Protein AF-A0A831T3V9-F1 (afdb_monomer)

Structure (mmCIF, N/CA/C/O backbone):
data_AF-A0A831T3V9-F1
#
_entry.id   AF-A0A831T3V9-F1
#
loop_
_atom_site.group_PDB
_atom_site.id
_atom_site.type_symbol
_atom_site.label_atom_id
_atom_site.label_alt_id
_atom_site.label_comp_id
_atom_site.label_asym_id
_atom_site.label_entity_id
_atom_site.label_seq_id
_atom_site.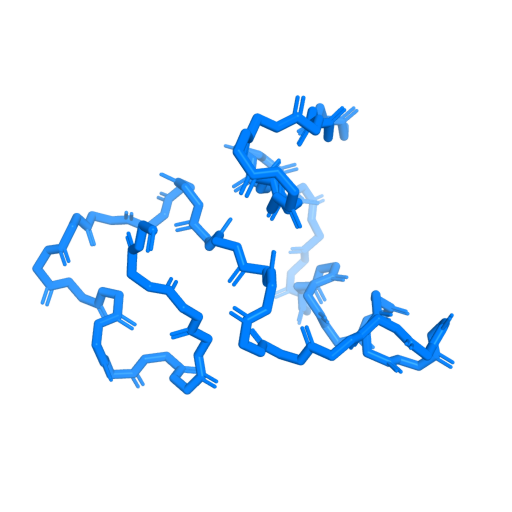pdbx_PDB_ins_code
_atom_site.Cartn_x
_atom_site.Cartn_y
_atom_site.Cartn_z
_atom_site.occupancy
_atom_site.B_iso_or_equiv
_atom_site.auth_seq_id
_atom_site.auth_comp_id
_atom_site.auth_asym_id
_atom_site.auth_atom_id
_atom_site.pdbx_PDB_model_num
ATOM 1 N N . MET A 1 1 ? 11.090 -4.647 4.259 1.00 56.34 1 MET A N 1
ATOM 2 C CA . MET A 1 1 ? 9.829 -4.993 3.576 1.00 56.34 1 MET A CA 1
ATOM 3 C C . MET A 1 1 ? 8.955 -5.828 4.506 1.00 56.34 1 MET A C 1
ATOM 5 O O . MET A 1 1 ? 9.291 -6.974 4.775 1.0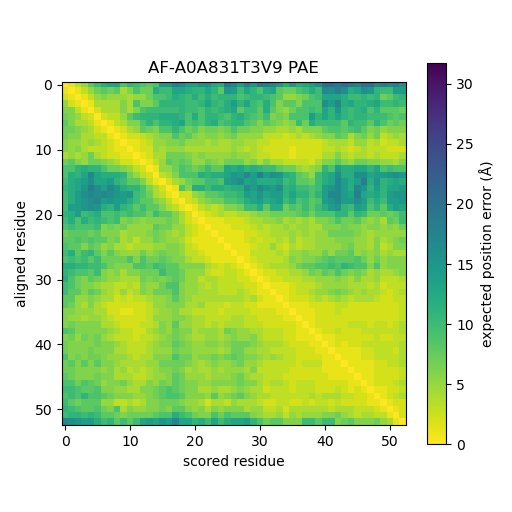0 56.34 1 MET A O 1
ATOM 9 N N . LYS A 1 2 ? 7.882 -5.247 5.058 1.00 58.56 2 LYS A N 1
ATOM 10 C CA . LYS A 1 2 ? 6.843 -5.996 5.784 1.00 58.56 2 LYS A CA 1
ATOM 11 C C . LYS A 1 2 ? 5.567 -5.918 4.955 1.00 58.56 2 LYS A C 1
ATOM 13 O O . LYS A 1 2 ? 4.990 -4.840 4.845 1.00 58.56 2 LYS A O 1
ATOM 18 N N . VAL A 1 3 ? 5.199 -7.043 4.353 1.00 64.50 3 VAL A N 1
ATOM 19 C CA . VAL A 1 3 ? 3.972 -7.223 3.575 1.00 64.50 3 VAL A CA 1
ATOM 20 C C . VAL A 1 3 ? 3.126 -8.248 4.312 1.00 64.50 3 VAL A C 1
ATOM 22 O O . VAL A 1 3 ? 3.627 -9.314 4.665 1.00 64.50 3 VAL A O 1
ATOM 25 N N . TYR A 1 4 ? 1.871 -7.914 4.576 1.00 67.88 4 TYR A N 1
ATOM 26 C CA . TYR A 1 4 ? 0.911 -8.810 5.211 1.00 67.88 4 TYR A CA 1
ATOM 27 C C . TYR A 1 4 ? -0.356 -8.874 4.372 1.00 67.88 4 TYR A C 1
ATOM 29 O O . TYR A 1 4 ? -0.718 -7.903 3.704 1.00 67.88 4 TYR A O 1
ATOM 37 N N . ASN A 1 5 ? -0.985 -10.047 4.399 1.00 68.00 5 ASN A N 1
ATOM 38 C CA . ASN A 1 5 ? -2.290 -10.272 3.811 1.00 68.00 5 ASN A CA 1
ATOM 39 C C . ASN A 1 5 ? -3.332 -10.143 4.927 1.00 68.00 5 ASN A C 1
ATOM 41 O O . ASN A 1 5 ? -3.393 -10.991 5.816 1.00 68.00 5 ASN A O 1
ATOM 45 N N . GLU A 1 6 ? -4.100 -9.059 4.905 1.00 71.69 6 GLU A N 1
ATOM 46 C CA . GLU A 1 6 ? -5.246 -8.849 5.788 1.00 71.69 6 GLU A CA 1
ATOM 47 C C . GLU A 1 6 ? -6.444 -8.470 4.917 1.00 71.69 6 GLU A C 1
ATOM 49 O O . GLU A 1 6 ? -6.337 -7.567 4.087 1.00 71.69 6 GLU A O 1
ATOM 54 N N . ASN A 1 7 ? -7.575 -9.162 5.085 1.00 74.75 7 ASN A N 1
ATOM 55 C CA . ASN A 1 7 ? -8.790 -8.958 4.283 1.00 74.75 7 ASN A CA 1
ATOM 56 C C . ASN A 1 7 ? -8.566 -9.070 2.761 1.00 74.75 7 ASN A C 1
ATOM 58 O O . ASN A 1 7 ? -9.153 -8.307 1.994 1.00 74.75 7 ASN A O 1
ATOM 62 N N . ASP A 1 8 ? -7.712 -10.006 2.329 1.00 77.88 8 ASP A N 1
ATOM 63 C CA . ASP A 1 8 ? -7.335 -10.216 0.920 1.00 77.88 8 ASP A CA 1
ATOM 64 C C . ASP A 1 8 ? -6.554 -9.040 0.293 1.00 77.88 8 ASP A C 1
ATOM 66 O O . ASP A 1 8 ? -6.441 -8.905 -0.930 1.00 77.88 8 ASP A O 1
ATOM 70 N N . LYS A 1 9 ? -5.995 -8.169 1.145 1.00 79.06 9 LYS A N 1
ATOM 71 C CA . LYS A 1 9 ? -5.243 -6.978 0.750 1.00 79.06 9 LYS A CA 1
ATOM 72 C C . LYS A 1 9 ? -3.802 -7.054 1.215 1.00 79.06 9 LYS A C 1
ATOM 74 O O . LYS A 1 9 ? -3.485 -7.540 2.297 1.00 79.06 9 LYS A O 1
ATOM 79 N N . ILE A 1 10 ? -2.934 -6.527 0.369 1.00 83.31 10 ILE A N 1
ATOM 80 C CA . ILE A 1 10 ? -1.493 -6.427 0.525 1.00 83.31 10 ILE A CA 1
ATOM 81 C C . ILE A 1 10 ? -1.187 -5.076 1.154 1.00 83.31 10 ILE A C 1
ATOM 83 O O . ILE A 1 10 ? -1.309 -4.035 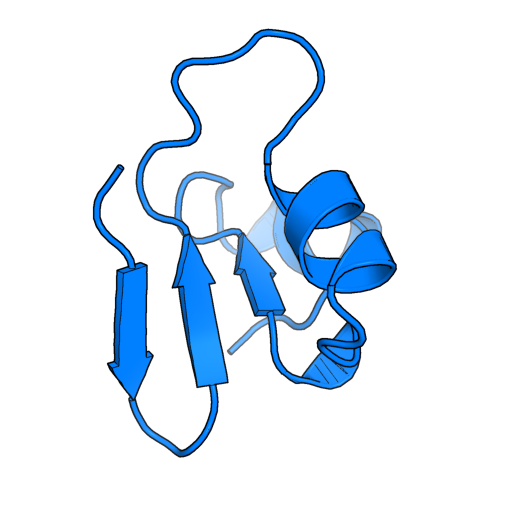0.511 1.00 83.31 10 ILE A O 1
ATOM 87 N N . TRP A 1 11 ? -0.750 -5.077 2.404 1.00 83.00 11 TRP A N 1
ATOM 88 C CA . TRP A 1 11 ? -0.405 -3.840 3.093 1.00 83.00 11 TRP A CA 1
ATOM 89 C C . TRP A 1 11 ? 1.099 -3.597 3.076 1.00 83.00 11 TRP A C 1
ATOM 91 O O . TRP A 1 11 ? 1.887 -4.405 3.570 1.00 83.00 11 TRP A O 1
ATOM 101 N N . VAL A 1 12 ? 1.498 -2.447 2.543 1.00 81.56 12 VAL A N 1
ATOM 102 C CA . VAL A 1 12 ? 2.894 -2.013 2.464 1.00 81.56 12 VAL A CA 1
ATOM 103 C C . VAL A 1 12 ? 3.143 -0.986 3.566 1.00 81.56 12 VAL A C 1
ATOM 105 O O . VAL A 1 12 ? 2.723 0.162 3.455 1.00 81.56 12 VAL A O 1
ATOM 108 N N . GLN A 1 13 ? 3.802 -1.391 4.655 1.00 72.25 13 GLN A N 1
ATOM 109 C CA . GLN A 1 13 ? 4.079 -0.509 5.808 1.00 72.25 13 GLN A CA 1
ATOM 110 C C . GLN A 1 13 ? 5.439 0.189 5.772 1.00 72.25 13 GLN A C 1
ATOM 112 O O . GLN A 1 13 ? 5.638 1.180 6.467 1.00 72.25 13 GLN A O 1
ATOM 117 N N . GLN A 1 14 ? 6.383 -0.316 4.985 1.00 67.12 14 GLN A N 1
ATOM 118 C CA . GLN A 1 14 ? 7.682 0.316 4.807 1.00 67.12 14 GLN A CA 1
ATOM 119 C C . GLN A 1 14 ? 8.236 -0.103 3.457 1.00 67.12 14 GLN A C 1
ATOM 121 O O . GLN A 1 14 ? 8.466 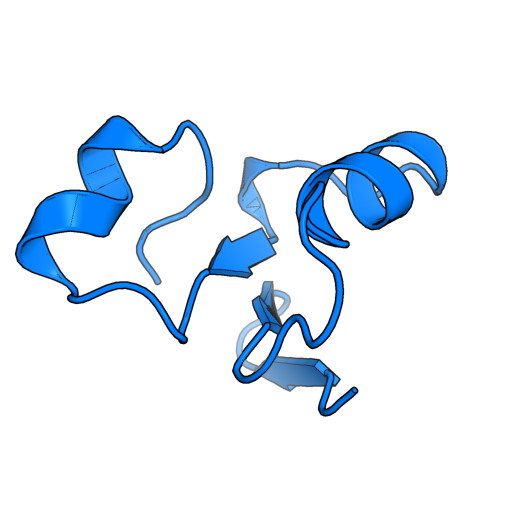-1.290 3.211 1.00 67.12 14 GLN A O 1
ATOM 126 N N . ASP A 1 15 ? 8.414 0.898 2.615 1.00 63.12 15 ASP A N 1
ATOM 127 C CA . ASP A 1 15 ? 8.816 0.767 1.227 1.00 63.12 15 ASP A CA 1
ATOM 128 C C . ASP A 1 15 ? 10.347 0.739 1.081 1.00 63.12 15 ASP A C 1
ATOM 130 O O . ASP A 1 15 ? 10.878 -0.121 0.395 1.00 63.12 15 ASP A O 1
ATOM 134 N N . GLY A 1 16 ? 11.089 1.535 1.860 1.00 60.66 16 GLY A N 1
ATOM 135 C CA . GLY A 1 16 ? 12.555 1.428 1.962 1.00 60.66 16 GLY A CA 1
ATOM 136 C C . GLY A 1 16 ? 13.332 1.694 0.663 1.00 60.66 16 GLY A C 1
ATOM 137 O O . GLY A 1 16 ? 14.553 1.570 0.676 1.00 60.66 16 GLY A O 1
ATOM 138 N N . ILE A 1 17 ? 12.641 2.060 -0.415 1.00 62.50 17 ILE A N 1
ATOM 139 C CA . ILE A 1 17 ? 13.153 2.352 -1.753 1.00 62.50 17 ILE A CA 1
ATOM 140 C C . ILE A 1 17 ? 12.589 3.723 -2.149 1.00 62.50 17 ILE A C 1
ATOM 142 O O . ILE A 1 17 ? 11.466 4.046 -1.781 1.00 62.50 17 ILE A O 1
ATOM 146 N N . GLU A 1 18 ? 13.360 4.558 -2.848 1.00 60.00 18 GLU A N 1
ATOM 147 C CA . GLU A 1 18 ? 12.886 5.887 -3.279 1.00 60.00 18 GLU A CA 1
ATOM 148 C C . GLU A 1 18 ? 11.718 5.811 -4.279 1.00 60.00 18 GLU A C 1
ATOM 150 O O . GLU A 1 18 ? 10.810 6.640 -4.217 1.00 60.00 18 GLU A O 1
ATOM 155 N N . ASP A 1 19 ? 11.718 4.806 -5.161 1.00 60.84 19 ASP A N 1
ATOM 156 C CA . ASP A 1 19 ? 10.737 4.649 -6.244 1.00 60.84 19 ASP A CA 1
ATOM 157 C C . ASP A 1 19 ? 9.409 3.980 -5.841 1.00 60.84 19 ASP A C 1
ATOM 159 O O . ASP A 1 19 ? 8.424 4.098 -6.570 1.00 60.84 19 ASP A O 1
ATOM 163 N N . GLY A 1 20 ? 9.318 3.314 -4.685 1.00 67.06 20 GLY A N 1
ATOM 164 C CA . GLY A 1 20 ? 8.081 2.646 -4.271 1.00 67.06 20 GLY A CA 1
ATOM 165 C C . GLY A 1 20 ? 7.907 1.205 -4.772 1.00 67.06 20 GLY A C 1
ATOM 166 O O . GLY A 1 20 ? 7.592 0.968 -5.934 1.00 67.06 20 GLY A O 1
ATOM 167 N N . ILE A 1 21 ? 7.905 0.221 -3.867 1.00 73.88 21 ILE A N 1
ATOM 168 C CA . ILE A 1 21 ? 7.608 -1.199 -4.148 1.00 73.88 21 ILE A CA 1
ATOM 169 C C . ILE A 1 21 ? 6.178 -1.444 -4.657 1.00 73.88 21 ILE A C 1
ATOM 171 O O . ILE A 1 21 ? 5.833 -2.532 -5.120 1.00 73.88 21 ILE A O 1
ATOM 175 N N . ALA A 1 22 ? 5.317 -0.432 -4.566 1.00 72.44 22 ALA A N 1
ATOM 176 C CA . ALA A 1 22 ? 3.947 -0.490 -5.044 1.00 72.44 22 ALA A CA 1
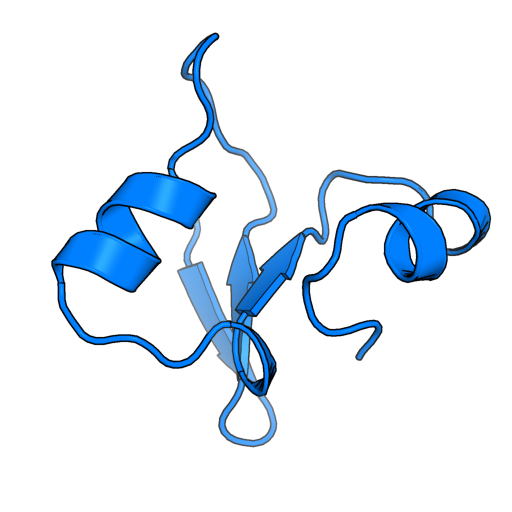ATOM 177 C C . ALA A 1 22 ? 3.874 -0.781 -6.552 1.00 72.44 22 ALA A C 1
ATOM 179 O O . ALA A 1 22 ? 3.039 -1.577 -6.975 1.00 72.44 22 ALA A O 1
ATOM 180 N N . GLU A 1 23 ? 4.769 -0.195 -7.350 1.00 74.62 23 GLU A N 1
ATOM 181 C CA . GLU A 1 23 ? 4.823 -0.443 -8.795 1.00 74.62 23 GLU A CA 1
ATOM 182 C C . GLU A 1 23 ? 5.420 -1.820 -9.119 1.00 74.62 23 GLU A C 1
ATOM 184 O O . GLU A 1 23 ? 4.962 -2.489 -10.043 1.00 74.62 23 GLU A O 1
ATOM 189 N N . GLU A 1 24 ? 6.358 -2.315 -8.309 1.00 76.94 24 GLU A N 1
ATOM 190 C CA . GLU A 1 24 ? 6.883 -3.684 -8.420 1.00 76.94 24 GLU A CA 1
ATOM 191 C C . GLU A 1 24 ? 5.813 -4.741 -8.126 1.00 76.94 24 GLU A C 1
ATOM 193 O O . GLU A 1 24 ? 5.709 -5.739 -8.838 1.00 76.94 24 GLU A O 1
ATOM 198 N N . LEU A 1 25 ? 4.958 -4.503 -7.127 1.00 77.12 25 LEU A N 1
ATOM 199 C CA . LEU A 1 25 ? 3.803 -5.360 -6.856 1.00 77.12 25 LEU A CA 1
ATOM 200 C C . LEU A 1 25 ? 2.839 -5.375 -8.048 1.00 77.12 25 LEU A C 1
ATOM 202 O O . LEU A 1 25 ? 2.361 -6.438 -8.444 1.00 77.12 25 LEU A O 1
ATOM 206 N N . VAL A 1 26 ? 2.600 -4.218 -8.668 1.00 78.19 26 VAL A N 1
ATOM 207 C CA . VAL A 1 26 ? 1.784 -4.121 -9.888 1.00 78.19 26 VAL A CA 1
ATOM 208 C C . VAL A 1 26 ? 2.434 -4.875 -11.051 1.00 78.19 26 VAL A C 1
ATOM 210 O O . VAL A 1 26 ? 1.751 -5.636 -11.739 1.00 78.19 26 VAL A O 1
ATOM 213 N N . ALA A 1 27 ? 3.749 -4.741 -11.240 1.00 79.19 27 ALA A N 1
ATOM 214 C CA . ALA A 1 27 ? 4.511 -5.487 -12.243 1.00 79.19 27 ALA A CA 1
ATOM 215 C C . ALA A 1 27 ? 4.472 -7.007 -11.993 1.00 79.19 27 ALA A C 1
ATOM 217 O O . ALA A 1 27 ? 4.394 -7.795 -12.937 1.00 79.19 27 ALA A O 1
ATOM 218 N N . ALA A 1 28 ? 4.415 -7.423 -10.726 1.00 79.06 28 ALA A N 1
ATOM 219 C CA . ALA A 1 28 ? 4.202 -8.804 -10.297 1.00 79.06 28 ALA A CA 1
ATOM 220 C C . ALA A 1 28 ? 2.736 -9.276 -10.420 1.00 79.06 28 ALA A C 1
ATOM 222 O O . ALA A 1 28 ? 2.391 -10.353 -9.931 1.00 79.06 28 ALA A O 1
ATOM 223 N N . ARG A 1 29 ? 1.881 -8.512 -11.119 1.00 81.56 29 ARG A N 1
ATOM 224 C CA . ARG A 1 29 ? 0.449 -8.768 -11.362 1.00 81.56 29 ARG A CA 1
ATOM 225 C C . ARG A 1 29 ? -0.457 -8.625 -10.138 1.00 81.56 29 ARG A C 1
ATOM 227 O O . ARG A 1 29 ? -1.588 -9.109 -10.173 1.00 81.56 29 ARG A O 1
ATOM 234 N N . ALA A 1 30 ? -0.022 -7.940 -9.082 1.00 81.00 30 ALA A N 1
ATOM 235 C CA . ALA A 1 30 ? -0.930 -7.578 -8.003 1.00 81.00 30 ALA A CA 1
ATOM 236 C C . ALA A 1 30 ? -1.842 -6.417 -8.452 1.00 81.00 30 ALA A C 1
ATOM 238 O O . ALA A 1 30 ? -1.355 -5.371 -8.892 1.00 81.00 30 ALA A O 1
ATOM 239 N N . PRO A 1 31 ? -3.172 -6.557 -8.355 1.00 81.62 31 PRO A N 1
ATOM 240 C CA . PRO A 1 31 ? -4.077 -5.471 -8.696 1.00 81.62 31 PRO A CA 1
ATOM 241 C C . PRO A 1 31 ? -3.908 -4.311 -7.707 1.00 81.62 31 PRO A C 1
ATOM 243 O O . PRO A 1 31 ? -3.957 -4.506 -6.494 1.00 81.62 31 PRO A O 1
ATOM 246 N N . ARG A 1 32 ? -3.784 -3.078 -8.221 1.00 81.38 32 ARG A N 1
ATOM 247 C CA . ARG A 1 32 ? -3.646 -1.846 -7.409 1.00 81.38 32 ARG A CA 1
ATOM 248 C C . ARG A 1 32 ? -4.731 -1.703 -6.340 1.00 81.38 32 ARG A C 1
ATOM 250 O O . ARG A 1 32 ? -4.465 -1.209 -5.250 1.00 81.38 32 ARG A O 1
ATOM 257 N N . ASN A 1 33 ? -5.937 -2.195 -6.631 1.00 83.12 33 ASN A N 1
ATOM 258 C CA . ASN A 1 33 ? -7.078 -2.147 -5.719 1.00 83.12 33 ASN A CA 1
ATOM 259 C C . ASN A 1 33 ? -6.973 -3.113 -4.519 1.00 83.12 33 ASN A C 1
ATOM 261 O O . ASN A 1 33 ? -7.824 -3.091 -3.635 1.00 83.12 33 ASN A O 1
ATOM 265 N N . HIS A 1 34 ? -5.951 -3.970 -4.485 1.00 84.50 34 HIS A N 1
ATOM 266 C CA . HIS A 1 34 ? -5.649 -4.842 -3.349 1.00 84.50 34 HIS A CA 1
ATOM 267 C C . HIS A 1 34 ? -4.401 -4.386 -2.588 1.00 84.50 34 HIS A C 1
ATOM 269 O O . HIS A 1 34 ? -4.070 -4.987 -1.577 1.00 84.50 34 HIS A O 1
ATOM 275 N N . ILE A 1 35 ? -3.700 -3.340 -3.034 1.00 85.50 35 ILE A N 1
ATOM 276 C CA . ILE A 1 35 ? -2.486 -2.848 -2.379 1.00 85.50 35 ILE A CA 1
ATOM 277 C C . ILE A 1 35 ? -2.828 -1.608 -1.551 1.00 85.50 35 ILE A C 1
ATOM 279 O O . ILE A 1 35 ? -3.291 -0.613 -2.102 1.00 85.50 35 ILE A O 1
ATOM 283 N N . VAL A 1 36 ? -2.574 -1.651 -0.244 1.00 85.88 36 VAL A N 1
ATOM 284 C CA . VAL A 1 36 ? -2.716 -0.510 0.671 1.00 85.88 36 VAL A CA 1
ATOM 285 C C . VAL A 1 36 ? -1.330 0.050 0.992 1.00 85.88 36 VAL A C 1
ATOM 287 O O . VAL A 1 36 ? -0.492 -0.636 1.584 1.00 85.88 36 VAL A O 1
ATOM 290 N N . LEU A 1 37 ? -1.087 1.323 0.665 1.00 85.81 37 LEU A N 1
ATOM 291 C CA . LEU A 1 37 ? 0.138 2.037 1.053 1.00 85.81 37 LEU A CA 1
ATOM 292 C C . LEU A 1 37 ? 0.037 2.517 2.504 1.00 85.81 37 LEU A C 1
ATOM 294 O O . LEU A 1 37 ? -0.228 3.683 2.796 1.00 85.81 37 LEU A O 1
ATOM 298 N N . ALA A 1 38 ? 0.229 1.590 3.435 1.00 82.88 38 ALA A N 1
ATOM 299 C CA . ALA A 1 38 ? 0.025 1.805 4.861 1.00 82.88 38 ALA A CA 1
ATOM 300 C C . ALA A 1 38 ? 0.993 2.832 5.475 1.00 82.88 38 ALA A C 1
ATOM 302 O O . ALA A 1 38 ? 0.625 3.503 6.439 1.00 82.88 38 ALA A O 1
ATOM 303 N N . PHE A 1 39 ? 2.186 2.999 4.891 1.00 82.06 39 PHE A N 1
ATOM 304 C CA . PHE A 1 39 ? 3.167 4.017 5.293 1.00 82.06 39 PHE A CA 1
ATOM 305 C C . PHE A 1 39 ? 2.723 5.456 4.991 1.00 82.06 39 PHE A C 1
ATOM 307 O O . PHE A 1 39 ? 3.269 6.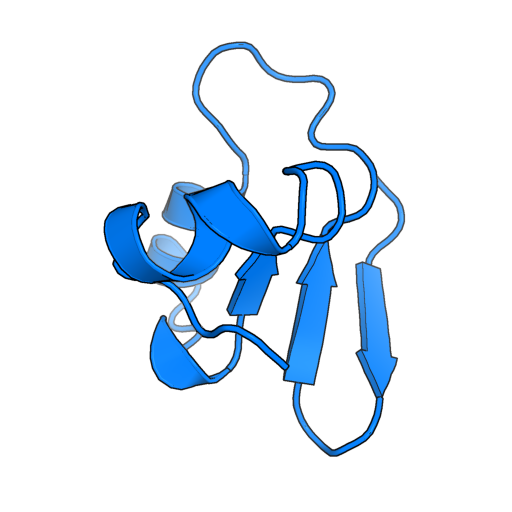405 5.552 1.00 82.06 39 PHE A O 1
ATOM 314 N N . LYS A 1 40 ? 1.749 5.636 4.092 1.00 82.88 40 LYS A N 1
ATOM 315 C CA . LYS A 1 40 ? 1.157 6.939 3.809 1.00 82.88 40 LYS A CA 1
ATOM 316 C C . LYS A 1 40 ? 0.030 7.230 4.819 1.00 82.88 40 LYS A C 1
ATOM 318 O O . LYS A 1 40 ? -0.763 6.323 5.115 1.00 82.88 40 LYS A O 1
ATOM 323 N N . PRO A 1 41 ? -0.089 8.478 5.315 1.00 83.31 41 PRO A N 1
ATOM 324 C CA . PRO A 1 41 ? -1.217 8.902 6.143 1.00 83.31 41 PRO A CA 1
ATOM 325 C C . PRO A 1 41 ? -2.571 8.560 5.493 1.00 83.31 41 PRO A C 1
ATOM 327 O O . PRO A 1 41 ? -2.693 8.684 4.273 1.00 83.31 41 PRO A O 1
ATOM 330 N N . PRO A 1 42 ? -3.604 8.156 6.257 1.00 85.25 42 PRO A N 1
ATOM 331 C CA . PRO A 1 42 ? -4.903 7.757 5.700 1.00 85.25 42 PRO A CA 1
ATOM 332 C C . PRO A 1 42 ? -5.532 8.804 4.773 1.00 85.25 42 PRO A C 1
ATOM 334 O O . PRO A 1 42 ? -6.100 8.464 3.742 1.00 85.25 42 PRO A O 1
ATOM 337 N N . GLU A 1 43 ? -5.359 10.075 5.115 1.00 86.69 43 GLU A N 1
ATOM 338 C CA . GLU A 1 43 ? -5.839 11.246 4.378 1.00 86.69 43 GLU A CA 1
ATOM 339 C C . GLU A 1 43 ? -5.215 11.411 2.985 1.00 86.69 43 GLU A C 1
ATOM 341 O O . GLU A 1 43 ? -5.866 11.957 2.100 1.00 86.69 43 GLU A O 1
ATOM 346 N N . VAL A 1 44 ? -4.002 10.895 2.744 1.00 84.06 44 VAL A N 1
ATOM 347 C CA . VAL A 1 44 ? -3.366 10.986 1.418 1.00 84.06 44 VAL A CA 1
ATOM 348 C C . VAL A 1 44 ? -3.605 9.754 0.541 1.00 84.06 44 VAL A C 1
ATOM 350 O O . VAL A 1 44 ? -3.458 9.837 -0.676 1.00 84.06 44 VAL A O 1
ATOM 353 N N . ARG A 1 45 ? -3.990 8.611 1.130 1.00 84.38 45 ARG A N 1
ATOM 354 C CA . ARG A 1 45 ? -4.176 7.333 0.413 1.00 84.38 45 ARG A CA 1
ATOM 355 C C . ARG A 1 45 ? -5.138 7.424 -0.783 1.00 84.38 45 ARG A C 1
ATOM 357 O O . ARG A 1 45 ? -4.764 6.894 -1.831 1.00 84.38 45 ARG A O 1
ATOM 364 N N . PRO A 1 46 ? -6.286 8.134 -0.711 1.00 85.25 46 PRO A N 1
ATOM 365 C CA . PRO A 1 46 ? -7.196 8.278 -1.852 1.00 85.25 46 PRO A CA 1
ATOM 366 C C . PRO A 1 46 ? -6.546 8.906 -3.092 1.00 85.25 46 PRO A C 1
ATOM 368 O O . PRO A 1 46 ? -6.977 8.643 -4.210 1.00 85.25 46 PRO A O 1
ATOM 371 N N . TYR A 1 47 ? -5.493 9.709 -2.914 1.00 84.19 47 TYR A N 1
ATOM 372 C CA . TYR A 1 47 ? -4.806 10.408 -4.004 1.00 84.19 47 TYR A CA 1
ATOM 373 C C . TYR A 1 47 ? -3.646 9.607 -4.607 1.00 8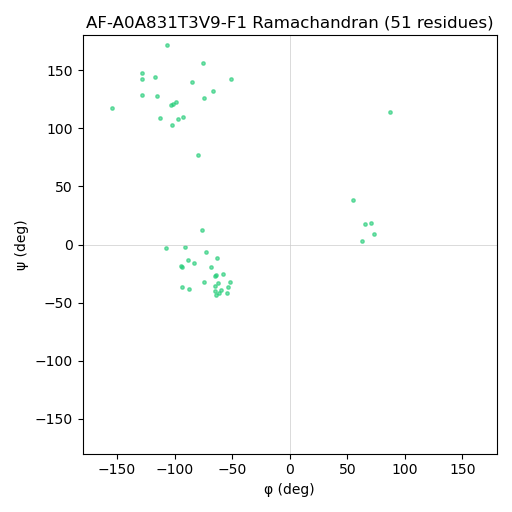4.19 47 TYR A C 1
ATOM 375 O O . TYR A 1 47 ? -3.003 10.069 -5.544 1.00 84.19 47 TYR A O 1
ATOM 383 N N . THR A 1 48 ? -3.355 8.416 -4.079 1.00 79.56 48 THR A N 1
ATOM 384 C CA . THR A 1 48 ? -2.223 7.594 -4.539 1.00 79.56 48 THR A CA 1
ATOM 385 C C . THR A 1 48 ? -2.578 6.665 -5.700 1.00 79.56 48 THR A C 1
ATOM 387 O O . THR A 1 48 ? -1.684 6.101 -6.321 1.00 79.56 48 THR A O 1
ATOM 390 N N . GLY A 1 49 ? -3.870 6.480 -5.998 1.00 80.12 49 GLY A N 1
ATOM 391 C CA . GLY A 1 49 ? -4.330 5.517 -7.008 1.00 80.12 49 GLY A CA 1
ATOM 392 C C . GLY A 1 49 ? -4.231 4.046 -6.573 1.00 80.12 49 GLY A C 1
ATOM 393 O O . GLY A 1 49 ? -4.446 3.152 -7.393 1.00 80.12 49 GLY A O 1
ATOM 394 N N . PHE A 1 50 ? -3.922 3.802 -5.298 1.00 84.19 50 PHE A N 1
ATOM 395 C CA . PHE A 1 50 ? -3.970 2.504 -4.624 1.00 84.19 50 PHE A CA 1
ATOM 396 C C . PHE A 1 50 ? -5.169 2.446 -3.667 1.00 84.19 50 PHE A C 1
ATOM 398 O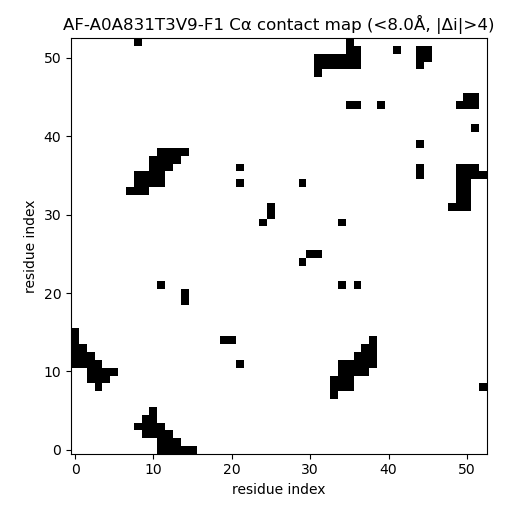 O . PHE A 1 50 ? -5.855 3.450 -3.456 1.00 84.19 50 PHE A O 1
ATOM 405 N N . THR A 1 51 ? -5.453 1.275 -3.094 1.00 83.62 51 THR A N 1
ATOM 406 C CA . THR A 1 51 ? -6.599 1.135 -2.188 1.00 83.62 51 THR A CA 1
ATOM 407 C C . THR A 1 51 ? -6.338 1.757 -0.811 1.00 83.62 51 THR A C 1
ATOM 409 O O . THR A 1 51 ? -5.199 1.951 -0.379 1.00 83.62 51 THR A O 1
ATOM 412 N N . ILE A 1 52 ? -7.422 2.119 -0.128 1.00 79.50 52 ILE A N 1
ATOM 413 C CA . ILE A 1 52 ? -7.409 2.962 1.076 1.00 79.50 52 ILE A CA 1
ATOM 414 C C . ILE A 1 52 ? -7.371 2.092 2.347 1.00 79.50 52 ILE A C 1
ATOM 416 O O . ILE A 1 52 ? -6.701 2.451 3.325 1.00 79.50 52 ILE A O 1
ATOM 420 N N . ALA A 1 53 ? -8.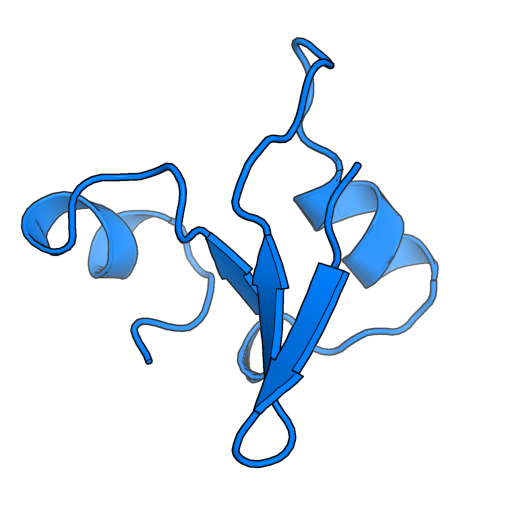075 0.956 2.297 1.00 70.69 53 ALA A N 1
ATOM 421 C CA . ALA A 1 53 ? -8.177 -0.121 3.282 1.00 70.69 53 ALA A CA 1
ATOM 422 C C . ALA A 1 53 ? -9.019 -1.247 2.689 1.00 70.69 53 ALA A C 1
ATOM 424 O O . ALA A 1 53 ? -9.768 -0.991 1.714 1.00 70.69 53 ALA A O 1
#

Radius of gyration: 9.96 Å; Cα contacts (8 Å, |Δi|>4): 76; chains: 1; bounding box: 22×22×18 Å

pLDDT: mean 76.61, std 8.44, range [56.34, 86.69]

Sequence (53 aa):
MKVYNENDKIWVQQDGIEDGIAEELVAARAPRNHIVLAFKPPEVRPYTGFTIA

Solvent-accessible surface area (backbone atoms only — not comparable to full-atom values): 3243 Å² total; per-residue (Å²): 124,56,74,48,80,56,96,88,22,44,36,40,56,48,63,96,48,95,84,43,55,66,59,54,41,41,74,73,68,44,58,50,78,36,33,23,57,60,65,47,59,78,89,55,26,76,79,68,77,38,26,75,120

Foldseek 3Di:
DDWDQDPNATEDQDQPDPVGCLVVCVVVVNDQARYDDNVDDLVCRVVPSHHSD

Nearest PDB structures (foldseek):
  2nwv-assembly1_A-2  TM=9.179E-01  e=1.341E-05  Trichormus variabilis
  2nvm-assembly1_B  TM=9.077E-01  e=7.950E-05  Trichormus variabilis ATCC 29413
  3d7q-assembly1_B-2  TM=9.209E-01  e=3.302E-04  Nostoc punctiforme PCC 73102
  3d7q-assembly2_A-2  TM=9.193E-01  e=4.713E-04  Nostoc punctiforme PCC 73102
  2nlv-assembly1_B  TM=9.094E-01  e=1.277E-03  Trichormus variabilis ATCC 29413

Secondary structure (DSSP, 8-state):
--EEEETTEEEES---SSS-HHHHHHHTT--GGGEEETTS-TTTGGGTTSB--

Mean predicted aligned error: 6.1 Å